Protein AF-A0A8J3CXJ2-F1 (afdb_monomer_lite)

Organism: NCBI:txid849756

Foldseek 3Di:
DPPPPVVVVVVVVVVVVVVVVVVVVVVVVVVVVVVVVVVVCVCVVDPVSVVVCCCPPVVDDDPPDDGDDDDDD

Radius of gyration: 25.19 Å; chains: 1; bounding box: 72×19×52 Å

pLDDT: mean 86.39, std 11.36, range [42.59, 98.0]

Secondary structure (DSSP, 8-state):
-----HHHHHHHHHHHHHHHHHHHHHHHHHHHHHHHHHHHHHHHH-HHHHHHHHHHHH----TT---------

Sequence (73 aa):
MVFIDSNDVVSQFKLRAKLKELENQKEFYLERKEKIKADREELMSNYELLEKFARERYYMKKKTEDLYVVVEE

InterPro domains:
  IPR007060 Septum formation initiator FtsL/DivIC [PF04977] (7-72)

Structure (mmCIF, N/CA/C/O backbone):
data_AF-A0A8J3CXJ2-F1
#
_entry.id   AF-A0A8J3CXJ2-F1
#
loop_
_atom_site.group_PDB
_atom_site.id
_atom_site.type_symbol
_atom_site.label_atom_id
_atom_site.label_alt_id
_atom_site.label_comp_id
_atom_site.label_asym_id
_atom_site.label_entity_id
_atom_site.label_seq_id
_atom_site.pdbx_PDB_ins_code
_atom_site.Cartn_x
_atom_site.Cartn_y
_atom_site.Cartn_z
_atom_site.occupancy
_atom_site.B_iso_or_equiv
_atom_site.auth_seq_id
_atom_site.auth_comp_id
_atom_site.auth_asym_id
_atom_site.auth_atom_id
_atom_site.pdbx_PDB_model_num
ATOM 1 N N . MET A 1 1 ? 42.180 -1.351 -32.053 1.00 42.59 1 MET A N 1
ATOM 2 C CA . MET A 1 1 ? 41.405 -2.504 -32.552 1.00 42.59 1 MET A CA 1
ATOM 3 C C . MET A 1 1 ? 40.161 -2.598 -31.683 1.00 42.59 1 MET A C 1
ATOM 5 O O . MET A 1 1 ? 40.246 -3.089 -30.567 1.00 42.59 1 MET A O 1
ATOM 9 N N . VAL A 1 2 ? 39.060 -1.973 -32.104 1.00 54.28 2 VAL A N 1
ATOM 10 C CA . VAL A 1 2 ? 37.794 -2.035 -31.359 1.00 54.28 2 VAL A CA 1
ATOM 11 C C . VAL A 1 2 ? 37.022 -3.205 -31.953 1.00 54.28 2 VAL A C 1
ATOM 13 O O . VAL A 1 2 ? 36.389 -3.069 -32.995 1.00 54.28 2 VAL A O 1
ATOM 16 N N . PHE A 1 3 ? 37.166 -4.381 -31.348 1.00 55.38 3 PHE A N 1
ATOM 17 C CA . PHE A 1 3 ? 36.333 -5.530 -31.677 1.00 55.38 3 PHE A CA 1
ATOM 18 C C . PHE A 1 3 ? 34.976 -5.314 -31.013 1.00 55.38 3 PHE A C 1
ATOM 20 O O . PHE A 1 3 ? 34.761 -5.698 -29.870 1.00 55.38 3 PHE A O 1
ATOM 27 N N . ILE A 1 4 ? 34.093 -4.600 -31.708 1.00 60.00 4 ILE A N 1
ATOM 28 C CA . ILE A 1 4 ? 32.683 -4.523 -31.343 1.00 60.00 4 ILE A CA 1
ATOM 29 C C . ILE A 1 4 ? 32.053 -5.815 -31.860 1.00 60.00 4 ILE A C 1
ATOM 31 O O . ILE A 1 4 ? 31.720 -5.903 -33.042 1.00 60.00 4 ILE A O 1
ATOM 35 N N . ASP A 1 5 ? 31.931 -6.832 -31.006 1.00 62.84 5 ASP A N 1
ATOM 36 C CA . ASP A 1 5 ? 31.035 -7.940 -31.320 1.00 62.84 5 ASP A CA 1
ATOM 37 C C . ASP A 1 5 ? 29.614 -7.359 -31.377 1.00 62.84 5 ASP A C 1
ATOM 39 O O . ASP A 1 5 ? 29.139 -6.710 -30.440 1.00 62.84 5 ASP A O 1
ATOM 43 N N . SER A 1 6 ? 28.932 -7.525 -32.509 1.00 62.00 6 SER A N 1
ATOM 44 C CA . SER A 1 6 ? 27.570 -7.010 -32.697 1.00 62.00 6 SER A CA 1
ATOM 45 C C . SER A 1 6 ? 26.603 -7.575 -31.646 1.00 62.00 6 SER A C 1
ATOM 47 O O . SER A 1 6 ? 25.612 -6.926 -31.298 1.00 62.00 6 SER A O 1
ATOM 49 N N . ASN A 1 7 ? 26.927 -8.745 -31.085 1.00 64.62 7 ASN A N 1
ATOM 50 C CA . ASN A 1 7 ? 26.185 -9.364 -29.993 1.00 64.62 7 ASN A CA 1
ATOM 51 C C . ASN A 1 7 ? 26.308 -8.597 -28.664 1.00 64.62 7 ASN A C 1
ATOM 53 O O . ASN A 1 7 ? 25.330 -8.515 -27.913 1.00 64.62 7 ASN A O 1
ATOM 57 N N . ASP A 1 8 ? 27.459 -7.978 -28.390 1.00 76.44 8 ASP A N 1
ATOM 58 C CA . ASP A 1 8 ? 27.682 -7.208 -27.163 1.00 76.44 8 ASP A CA 1
ATOM 59 C C . ASP A 1 8 ? 26.854 -5.924 -27.160 1.00 76.44 8 ASP A C 1
ATOM 61 O O . ASP A 1 8 ? 26.215 -5.594 -26.164 1.00 76.44 8 ASP A O 1
ATOM 65 N N . VAL A 1 9 ? 26.777 -5.218 -28.290 1.00 81.00 9 VAL A N 1
ATOM 66 C CA . VAL A 1 9 ? 26.025 -3.956 -28.382 1.00 81.00 9 VAL A CA 1
ATOM 67 C C . VAL A 1 9 ? 24.531 -4.184 -28.159 1.00 81.00 9 VAL A C 1
ATOM 69 O O . VAL A 1 9 ? 23.915 -3.501 -27.338 1.00 81.00 9 VAL A O 1
ATOM 72 N N . VAL A 1 10 ? 23.946 -5.179 -28.830 1.00 85.38 10 VAL A N 1
ATOM 73 C CA . VAL A 1 10 ? 22.525 -5.528 -28.666 1.00 85.38 10 VAL A CA 1
ATOM 74 C C . VAL A 1 10 ? 22.231 -5.983 -27.235 1.00 85.38 10 VAL A C 1
ATOM 76 O O . VAL A 1 10 ? 21.213 -5.590 -26.658 1.00 85.38 10 VAL A O 1
ATOM 79 N N . SER A 1 11 ? 23.125 -6.771 -26.635 1.00 85.75 11 SER A N 1
ATOM 80 C CA . SER A 1 11 ? 22.984 -7.224 -25.247 1.00 85.75 11 SER A CA 1
ATOM 81 C C . SER A 1 11 ? 23.040 -6.056 -24.262 1.00 85.75 11 SER A C 1
ATOM 83 O O . SER A 1 11 ? 22.193 -5.959 -23.375 1.00 85.75 11 SER A O 1
ATOM 85 N N . GLN A 1 12 ? 23.953 -5.104 -24.467 1.00 86.69 12 GLN A N 1
ATOM 86 C CA . GLN A 1 12 ? 24.053 -3.898 -23.645 1.00 86.69 12 GLN A CA 1
ATOM 87 C C . GLN A 1 12 ? 22.817 -3.000 -23.771 1.00 86.69 12 GLN A C 1
ATOM 89 O O . GLN A 1 12 ? 22.336 -2.470 -22.767 1.00 86.69 12 GLN A O 1
ATOM 94 N N . PHE A 1 13 ? 22.245 -2.854 -24.971 1.00 89.69 13 PHE A N 1
ATOM 95 C CA . PHE A 1 13 ? 20.98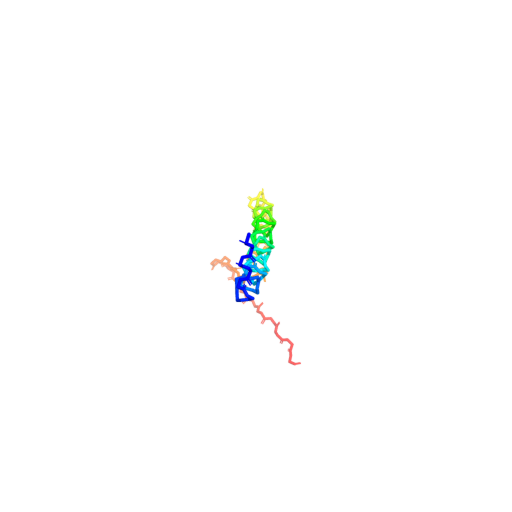3 -2.129 -25.148 1.00 89.69 13 PHE A CA 1
ATOM 96 C C . PHE A 1 13 ? 19.824 -2.798 -24.401 1.00 89.69 13 PHE A C 1
ATOM 98 O O . PHE A 1 13 ? 19.074 -2.112 -23.704 1.00 89.69 13 PHE A O 1
ATOM 105 N N . LYS A 1 14 ? 19.702 -4.129 -24.484 1.00 90.81 14 LYS A N 1
ATOM 106 C CA . LYS A 1 14 ? 18.680 -4.888 -23.744 1.00 90.81 14 LYS A CA 1
ATOM 107 C C . LYS A 1 14 ? 18.843 -4.738 -22.231 1.00 90.81 14 LYS A C 1
ATOM 109 O O . LYS A 1 14 ? 17.857 -4.502 -21.539 1.00 90.81 14 LYS A O 1
ATOM 114 N N . LEU A 1 15 ? 20.073 -4.818 -21.724 1.00 92.12 15 LEU A N 1
ATOM 115 C CA . LEU A 1 15 ? 20.366 -4.632 -20.302 1.00 92.12 15 LEU A CA 1
ATOM 116 C C . LEU A 1 15 ? 20.017 -3.219 -19.827 1.00 92.12 15 LEU A C 1
ATOM 118 O O . LEU A 1 15 ? 19.382 -3.072 -18.788 1.00 92.12 15 LEU A O 1
ATOM 122 N N . ARG A 1 16 ? 20.349 -2.182 -20.606 1.00 94.50 16 ARG A N 1
ATOM 123 C CA . ARG A 1 16 ? 19.973 -0.791 -20.294 1.00 94.50 16 ARG A CA 1
ATOM 124 C C . ARG A 1 16 ? 18.461 -0.585 -20.291 1.00 94.50 16 ARG A C 1
ATOM 126 O O . ARG A 1 16 ? 17.943 0.078 -19.398 1.00 94.50 16 ARG A O 1
AT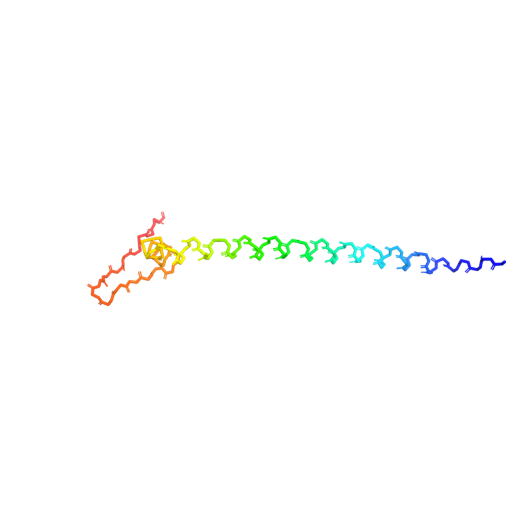OM 133 N N . ALA A 1 17 ? 17.750 -1.164 -21.258 1.00 96.06 17 ALA A N 1
ATOM 134 C CA . ALA A 1 17 ? 16.292 -1.114 -21.292 1.00 96.06 17 ALA A CA 1
ATOM 135 C C . ALA A 1 17 ? 15.686 -1.809 -20.065 1.00 96.06 17 ALA A C 1
ATOM 137 O O . ALA A 1 17 ? 14.793 -1.252 -19.427 1.00 96.06 17 ALA A O 1
ATOM 138 N N . LYS A 1 18 ? 16.222 -2.979 -19.685 1.00 95.50 18 LYS A N 1
ATOM 139 C CA . LYS A 1 18 ? 15.765 -3.699 -18.495 1.00 95.50 18 LYS A CA 1
ATOM 140 C C . LYS A 1 18 ? 16.066 -2.942 -17.206 1.00 95.50 18 LYS A C 1
ATOM 142 O O . LYS A 1 18 ? 15.222 -2.910 -16.318 1.00 95.50 18 LYS A O 1
ATOM 147 N N . LEU A 1 19 ? 17.234 -2.311 -17.115 1.00 97.12 19 LEU A N 1
ATOM 148 C CA . LEU A 1 19 ? 17.598 -1.470 -15.980 1.00 97.12 19 LEU A CA 1
ATOM 149 C C . LEU A 1 19 ? 16.599 -0.323 -15.817 1.00 97.12 19 LEU A C 1
ATOM 151 O O . LEU A 1 19 ? 16.038 -0.163 -14.739 1.00 97.12 19 LEU A O 1
ATOM 155 N N . LYS A 1 20 ? 16.295 0.393 -16.904 1.00 97.56 20 LYS A N 1
ATOM 156 C CA . LYS A 1 20 ? 15.305 1.476 -16.892 1.00 97.56 20 LYS A CA 1
ATOM 157 C C . LYS A 1 20 ? 13.908 0.983 -16.503 1.00 97.56 20 LYS A C 1
ATOM 159 O O . LYS A 1 20 ? 13.201 1.649 -15.758 1.00 97.56 20 LYS A O 1
ATOM 164 N N . GLU A 1 21 ? 13.499 -0.189 -16.987 1.00 97.75 21 GLU A N 1
ATOM 165 C CA . GLU A 1 21 ? 12.226 -0.804 -16.593 1.00 97.75 21 GLU A CA 1
ATOM 166 C C . GLU A 1 21 ? 12.178 -1.083 -15.082 1.00 97.75 21 GLU A C 1
ATOM 168 O O . GLU A 1 21 ? 11.187 -0.766 -14.427 1.00 97.75 21 GLU A O 1
ATOM 173 N N . LEU A 1 22 ? 13.254 -1.640 -14.520 1.00 98.00 22 LEU A N 1
ATOM 174 C CA . LEU A 1 22 ? 13.359 -1.928 -13.089 1.00 98.00 22 LEU A CA 1
ATOM 175 C C . LEU A 1 22 ? 13.395 -0.649 -12.242 1.00 98.00 22 LEU A C 1
ATOM 177 O O . LEU A 1 22 ? 12.782 -0.610 -11.177 1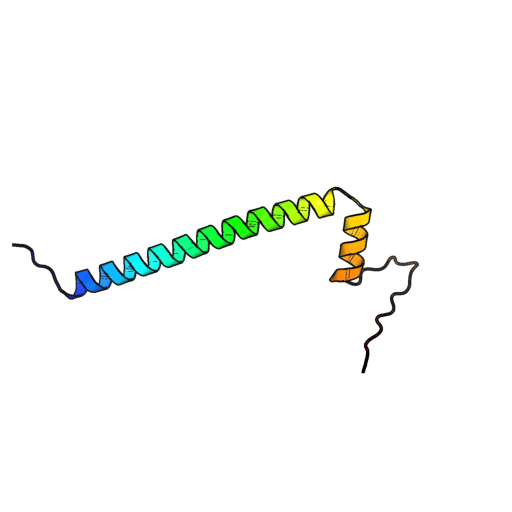.00 98.00 22 LEU A O 1
ATOM 181 N N . GLU A 1 23 ? 14.073 0.398 -12.711 1.00 97.81 23 GLU A N 1
ATOM 182 C CA . GLU A 1 23 ? 14.086 1.713 -12.063 1.00 97.81 23 GLU A CA 1
ATOM 183 C C . GLU A 1 23 ? 12.686 2.333 -12.032 1.00 97.81 23 GLU A C 1
ATOM 185 O O . GLU A 1 23 ? 12.225 2.726 -10.961 1.00 97.81 23 GLU A O 1
ATOM 190 N N . ASN A 1 24 ? 11.963 2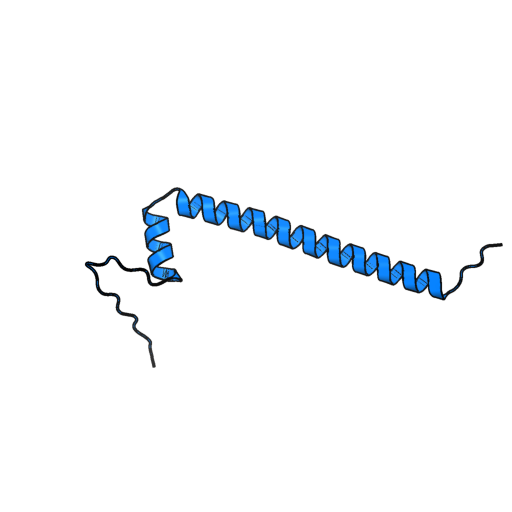.308 -13.155 1.00 97.94 24 ASN A N 1
ATOM 191 C CA . ASN A 1 24 ? 10.582 2.789 -13.219 1.00 97.94 24 ASN A CA 1
ATOM 192 C C . ASN A 1 24 ? 9.655 1.993 -12.285 1.00 97.94 24 ASN A C 1
ATOM 194 O O . ASN A 1 24 ? 8.811 2.568 -11.601 1.00 97.94 24 ASN A O 1
ATOM 198 N N . GLN A 1 25 ? 9.804 0.664 -12.231 1.00 97.44 25 GLN A N 1
ATOM 199 C CA . GLN A 1 25 ? 9.033 -0.167 -11.301 1.00 97.44 25 GLN A CA 1
ATOM 200 C C . GLN A 1 25 ? 9.343 0.197 -9.849 1.00 97.44 25 GLN A C 1
ATOM 202 O O . GLN A 1 25 ? 8.429 0.326 -9.036 1.00 97.44 25 GLN A O 1
ATOM 207 N N . LYS A 1 26 ? 10.623 0.385 -9.515 1.00 97.69 26 LYS A N 1
ATOM 208 C CA . LYS A 1 26 ? 11.048 0.798 -8.178 1.00 97.69 26 LYS A CA 1
ATOM 209 C C . LYS A 1 26 ? 10.410 2.131 -7.791 1.00 97.69 26 LYS A C 1
ATOM 211 O O . LYS A 1 26 ? 9.852 2.217 -6.701 1.00 97.69 26 LYS A O 1
ATOM 216 N N . GLU A 1 27 ? 10.478 3.136 -8.657 1.00 97.75 27 GLU A N 1
ATOM 217 C CA . GLU A 1 27 ? 9.889 4.457 -8.414 1.00 97.75 27 GLU A CA 1
ATOM 218 C C . GLU A 1 27 ? 8.375 4.358 -8.192 1.00 97.75 27 GLU A C 1
ATOM 220 O O . GLU A 1 27 ? 7.875 4.789 -7.155 1.00 97.75 27 GLU A O 1
ATOM 225 N N . PHE A 1 28 ? 7.670 3.641 -9.069 1.00 97.38 28 PHE A N 1
ATOM 226 C CA . PHE A 1 28 ? 6.236 3.387 -8.934 1.00 97.38 28 PHE A CA 1
ATOM 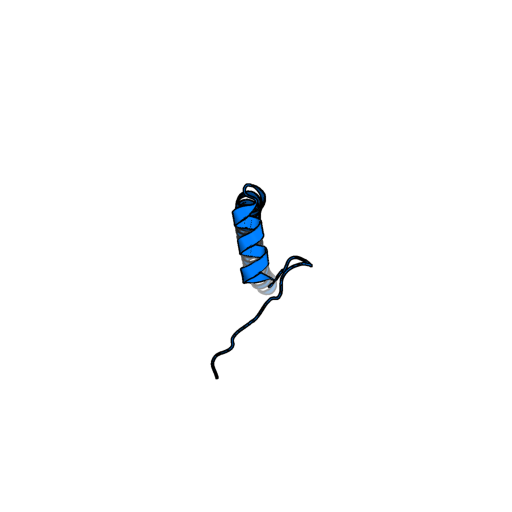227 C C . PHE A 1 28 ? 5.852 2.752 -7.587 1.00 97.38 28 PHE A C 1
ATOM 229 O O . PHE A 1 28 ? 4.877 3.155 -6.946 1.00 97.38 28 PHE A O 1
ATOM 236 N N . TYR A 1 29 ? 6.605 1.746 -7.130 1.00 96.69 29 TYR A N 1
ATOM 237 C CA . TYR A 1 29 ? 6.336 1.111 -5.839 1.00 96.69 29 TYR A CA 1
ATOM 238 C C . TYR A 1 29 ? 6.679 2.014 -4.652 1.00 96.69 29 TYR A C 1
ATOM 240 O O . TYR A 1 29 ? 5.992 1.940 -3.631 1.00 96.69 29 TYR A O 1
ATOM 248 N N . LEU A 1 30 ? 7.704 2.863 -4.763 1.00 97.50 30 LEU A N 1
ATOM 249 C CA . LEU A 1 30 ? 8.035 3.843 -3.729 1.00 97.50 30 LEU A CA 1
ATOM 250 C C . LEU A 1 30 ? 6.926 4.889 -3.588 1.00 97.50 30 LEU A C 1
ATOM 252 O O . LEU A 1 30 ? 6.455 5.110 -2.475 1.00 97.50 30 LEU A O 1
ATOM 256 N N . GLU A 1 31 ? 6.436 5.446 -4.693 1.00 96.88 31 GLU A N 1
ATOM 257 C CA . GLU A 1 31 ? 5.309 6.385 -4.677 1.00 96.88 31 GLU A CA 1
ATOM 258 C C . GLU A 1 31 ? 4.047 5.748 -4.088 1.00 96.88 31 GLU A C 1
ATOM 260 O O . GLU A 1 31 ? 3.406 6.311 -3.198 1.00 96.88 31 GLU A O 1
ATOM 265 N N . ARG A 1 32 ? 3.711 4.523 -4.521 1.00 95.38 32 ARG A N 1
ATOM 266 C CA . ARG A 1 32 ? 2.575 3.781 -3.958 1.00 95.38 32 ARG A CA 1
ATOM 267 C C . ARG A 1 32 ? 2.725 3.532 -2.467 1.00 95.38 32 ARG A C 1
ATOM 269 O O . ARG A 1 32 ? 1.737 3.622 -1.743 1.00 95.38 32 ARG A O 1
ATOM 276 N N . LYS A 1 33 ? 3.929 3.201 -2.005 1.00 95.75 33 LYS A N 1
ATOM 277 C CA . LYS A 1 33 ? 4.198 2.965 -0.586 1.00 95.75 33 LYS A CA 1
ATOM 278 C C . LYS A 1 33 ? 3.954 4.223 0.238 1.00 95.75 33 LYS A C 1
ATOM 280 O O . LYS A 1 33 ? 3.327 4.125 1.289 1.00 95.75 33 LYS A O 1
ATOM 285 N N . GLU A 1 34 ? 4.427 5.376 -0.225 1.00 96.12 34 GLU A N 1
ATOM 286 C CA . GLU A 1 34 ? 4.216 6.640 0.485 1.00 96.12 34 GLU A CA 1
ATOM 287 C C . GLU A 1 34 ? 2.740 7.045 0.480 1.00 96.12 34 GLU A C 1
ATOM 289 O O . GLU A 1 34 ? 2.210 7.403 1.529 1.00 96.12 34 GLU A O 1
ATOM 294 N N . LYS A 1 35 ? 2.026 6.845 -0.635 1.00 93.62 35 LYS A N 1
ATOM 295 C CA . LYS A 1 35 ? 0.572 7.053 -0.678 1.00 93.62 35 LYS A CA 1
ATOM 296 C C . LYS A 1 35 ? -0.177 6.151 0.309 1.00 93.62 35 LYS A C 1
ATOM 298 O O . LYS A 1 35 ? -0.966 6.639 1.103 1.00 93.62 35 LYS A O 1
ATOM 303 N N . ILE A 1 36 ? 0.118 4.849 0.320 1.00 90.69 36 ILE A N 1
ATOM 304 C CA . ILE A 1 36 ? -0.515 3.893 1.247 1.00 90.69 36 ILE A CA 1
ATOM 305 C C . ILE A 1 36 ? -0.211 4.244 2.707 1.00 90.69 36 ILE A C 1
ATOM 307 O O . ILE A 1 36 ? -1.064 4.062 3.572 1.00 90.69 36 ILE A O 1
ATOM 311 N N . LYS A 1 37 ? 1.001 4.721 3.010 1.00 91.69 37 LYS A N 1
ATOM 312 C CA . LYS A 1 37 ? 1.330 5.189 4.360 1.00 91.69 37 LYS A CA 1
ATOM 313 C C . LYS A 1 37 ? 0.496 6.402 4.751 1.00 91.69 37 LYS A C 1
ATOM 315 O O . LYS A 1 37 ? -0.045 6.380 5.849 1.00 91.69 37 LYS A O 1
ATOM 320 N N . ALA A 1 38 ? 0.380 7.400 3.876 1.00 88.38 38 ALA A N 1
ATOM 321 C CA . ALA A 1 38 ? -0.438 8.582 4.130 1.00 88.38 38 ALA A CA 1
ATOM 322 C C . ALA A 1 38 ? -1.911 8.197 4.341 1.00 88.38 38 ALA A C 1
ATOM 324 O O . ALA A 1 38 ? -2.486 8.547 5.367 1.00 88.38 38 ALA A O 1
ATOM 325 N N . ASP A 1 39 ? -2.469 7.367 3.451 1.00 84.31 39 ASP A N 1
ATOM 326 C CA . ASP A 1 39 ? -3.837 6.848 3.568 1.00 84.31 39 ASP A CA 1
ATOM 327 C C . ASP A 1 39 ? -4.032 6.097 4.902 1.00 84.31 39 ASP A C 1
ATOM 329 O O . ASP A 1 39 ? -5.060 6.224 5.567 1.00 84.31 39 ASP A O 1
ATOM 333 N N . ARG A 1 40 ? -3.032 5.312 5.331 1.00 84.31 40 ARG A N 1
ATOM 334 C CA . ARG A 1 40 ? -3.062 4.592 6.612 1.00 84.31 40 ARG A CA 1
ATOM 335 C C . ARG A 1 40 ? -2.992 5.538 7.807 1.00 84.31 40 ARG A C 1
ATOM 337 O O . ARG A 1 40 ? -3.683 5.292 8.790 1.00 84.31 40 ARG A O 1
ATOM 344 N N . GLU A 1 41 ? -2.134 6.551 7.774 1.00 85.25 41 GLU A N 1
ATOM 345 C CA . GLU A 1 41 ? -2.035 7.535 8.855 1.00 85.25 41 GLU A CA 1
ATOM 346 C C . GLU A 1 41 ? -3.339 8.315 8.999 1.00 85.25 41 GLU A C 1
ATOM 348 O O . GLU A 1 41 ? -3.860 8.408 10.108 1.00 85.25 41 GLU A O 1
ATOM 353 N N . GLU A 1 42 ? -3.920 8.774 7.889 1.00 79.00 42 GLU A N 1
ATOM 354 C CA . GLU A 1 42 ? -5.219 9.445 7.882 1.00 79.00 42 GLU A CA 1
ATOM 355 C C . GLU A 1 42 ? -6.309 8.533 8.461 1.00 79.00 42 GLU A C 1
ATOM 357 O O . GLU A 1 42 ? -7.032 8.932 9.378 1.00 79.00 42 GLU A O 1
ATOM 362 N N . LEU A 1 43 ? -6.352 7.271 8.026 1.00 78.94 43 LEU A N 1
ATOM 363 C CA . LEU A 1 43 ? -7.313 6.288 8.517 1.00 78.94 43 LEU A CA 1
ATOM 364 C C . LEU A 1 43 ? -7.179 6.022 10.024 1.00 78.94 43 LEU A C 1
ATOM 366 O O . LEU A 1 43 ? -8.177 5.914 10.728 1.00 78.94 43 LEU A O 1
ATOM 370 N N . MET A 1 44 ? -5.949 5.889 10.522 1.00 76.81 44 MET A N 1
ATOM 371 C CA . MET A 1 44 ? -5.680 5.559 11.926 1.00 76.81 44 MET A CA 1
ATOM 372 C C . MET A 1 44 ? -5.731 6.787 12.845 1.00 76.81 44 MET A C 1
ATOM 374 O O . MET A 1 44 ? -5.792 6.624 14.062 1.00 76.81 44 MET A O 1
ATOM 378 N N . SER A 1 45 ? -5.703 8.002 12.290 1.00 79.31 45 SER A N 1
ATOM 379 C CA . SER A 1 45 ? -5.747 9.250 13.060 1.00 79.31 45 SER A CA 1
ATOM 380 C C . SER A 1 45 ? -7.130 9.560 13.639 1.00 79.31 45 SER A C 1
ATOM 382 O O . SER A 1 45 ? -7.226 10.243 14.659 1.00 79.31 45 SER A O 1
ATOM 384 N N . ASN A 1 46 ? -8.200 9.041 13.027 1.00 82.06 46 ASN A N 1
ATOM 385 C CA . ASN A 1 46 ? -9.575 9.310 13.430 1.00 82.06 46 ASN A CA 1
ATOM 386 C C . ASN A 1 46 ? -10.396 8.014 13.492 1.00 82.06 46 ASN A C 1
ATOM 388 O O . ASN A 1 46 ? -10.603 7.333 12.489 1.00 82.06 46 ASN A O 1
ATOM 392 N N . TYR A 1 47 ? -10.920 7.712 14.680 1.00 85.19 47 TYR A N 1
ATOM 393 C CA . TYR A 1 47 ? -11.756 6.538 14.927 1.00 85.19 47 TYR A CA 1
ATOM 394 C C . TYR A 1 47 ? -12.999 6.480 14.023 1.00 85.19 47 TYR A C 1
ATOM 396 O O . TYR A 1 47 ? -13.383 5.401 13.580 1.00 85.19 47 TYR A O 1
ATOM 404 N N . GLU A 1 48 ? -13.600 7.628 13.701 1.00 85.88 48 GLU A N 1
ATOM 405 C CA . GLU A 1 48 ? -14.785 7.705 12.841 1.00 85.88 48 GLU A CA 1
ATOM 406 C C . GLU A 1 48 ? -14.460 7.331 11.386 1.00 85.88 48 GLU A C 1
ATOM 408 O O . GLU A 1 48 ? -15.191 6.566 10.754 1.00 85.88 48 GLU A O 1
ATOM 413 N N . LEU A 1 49 ? -13.313 7.794 10.871 1.00 83.12 49 LEU A N 1
ATOM 414 C CA . LEU A 1 49 ? -12.812 7.416 9.544 1.00 83.12 49 LEU A CA 1
ATOM 415 C C . LEU A 1 49 ? -12.467 5.924 9.480 1.00 83.12 49 LEU A C 1
ATOM 417 O O . LEU A 1 49 ? -12.807 5.252 8.502 1.00 83.12 49 LEU A O 1
ATOM 421 N N . LEU A 1 50 ? -11.850 5.391 10.537 1.00 85.25 50 LEU A N 1
ATOM 422 C CA . LEU A 1 50 ? -11.541 3.969 10.654 1.00 85.25 50 LEU A CA 1
ATOM 423 C C . LEU A 1 50 ? -12.809 3.103 10.652 1.00 85.25 50 LEU A C 1
ATOM 425 O O . LEU A 1 50 ? -12.875 2.115 9.917 1.00 85.25 50 LEU A O 1
ATOM 429 N N . GLU A 1 51 ? -13.818 3.473 11.447 1.00 87.31 51 GLU A N 1
ATOM 430 C CA . GLU A 1 51 ? -15.096 2.755 11.513 1.00 87.31 51 GLU A CA 1
ATOM 431 C C . GLU A 1 51 ? -15.818 2.795 10.160 1.00 87.31 51 GLU A C 1
ATOM 433 O O . GLU A 1 51 ? -16.270 1.753 9.678 1.00 87.31 51 GLU A O 1
ATOM 438 N N . LYS A 1 52 ? -15.857 3.959 9.499 1.00 86.50 52 LYS A N 1
ATOM 439 C CA . LYS A 1 52 ? -16.450 4.110 8.165 1.00 86.50 52 LYS A CA 1
ATOM 440 C C . LYS A 1 52 ? -15.774 3.206 7.134 1.00 86.50 52 LYS A C 1
ATOM 442 O O . LYS A 1 52 ? -16.447 2.435 6.455 1.00 86.50 52 LYS A O 1
ATOM 447 N N . PHE A 1 53 ? -14.446 3.236 7.055 1.00 85.38 53 PHE A N 1
ATOM 448 C CA . PHE A 1 53 ? -13.686 2.397 6.128 1.00 85.38 53 PHE A CA 1
ATOM 449 C C . PHE A 1 53 ? -13.889 0.901 6.388 1.00 85.38 53 PHE A C 1
ATOM 451 O O . PHE A 1 53 ? -14.083 0.130 5.448 1.00 85.38 53 PHE A O 1
ATOM 458 N N . ALA A 1 54 ? -13.873 0.479 7.654 1.00 87.94 54 ALA A N 1
ATOM 459 C CA . ALA A 1 54 ? -14.106 -0.910 8.032 1.00 87.94 54 ALA A CA 1
ATOM 460 C C . ALA A 1 54 ? -15.511 -1.389 7.623 1.00 87.94 54 ALA A C 1
ATOM 462 O O . ALA A 1 54 ? -15.664 -2.517 7.146 1.00 87.94 54 ALA A O 1
ATOM 463 N N . ARG A 1 55 ? -16.529 -0.530 7.758 1.00 90.00 55 ARG A N 1
ATOM 464 C CA . ARG A 1 55 ? -17.910 -0.822 7.346 1.00 90.00 55 ARG A CA 1
ATOM 465 C C . ARG A 1 55 ? -18.072 -0.850 5.823 1.00 90.00 55 ARG A C 1
ATOM 467 O O . ARG A 1 55 ? -18.659 -1.793 5.308 1.00 90.00 55 ARG A O 1
ATOM 474 N N . GLU A 1 56 ? -17.523 0.125 5.100 1.00 84.94 56 GLU A N 1
ATOM 475 C CA . GLU A 1 56 ? -17.698 0.252 3.642 1.00 84.94 56 GLU A CA 1
ATOM 476 C C . GLU A 1 56 ? -16.854 -0.742 2.835 1.00 84.94 56 GLU A C 1
ATOM 478 O O . GLU A 1 56 ? -17.305 -1.257 1.816 1.00 84.94 56 GLU A O 1
ATOM 483 N N . ARG A 1 57 ? -15.610 -1.007 3.255 1.00 84.94 57 ARG A N 1
ATOM 484 C CA . ARG A 1 57 ? -14.684 -1.869 2.496 1.00 84.94 57 ARG A CA 1
ATOM 485 C C . ARG A 1 57 ? -14.732 -3.325 2.912 1.00 84.94 57 ARG A C 1
ATOM 487 O O . ARG A 1 57 ? -14.540 -4.199 2.072 1.00 84.94 57 ARG A O 1
ATOM 494 N N . TYR A 1 58 ? -14.925 -3.571 4.202 1.00 87.81 58 TYR A N 1
ATOM 495 C CA . TYR A 1 58 ? -14.803 -4.902 4.789 1.00 87.81 58 TYR A CA 1
ATOM 496 C C . TYR A 1 58 ? -16.098 -5.393 5.420 1.00 87.81 58 TYR A C 1
ATOM 498 O O . TYR A 1 58 ? -16.095 -6.482 5.992 1.00 87.81 58 TYR A O 1
ATOM 506 N N . TYR A 1 59 ? -17.190 -4.623 5.326 1.00 89.94 59 TYR A N 1
ATOM 507 C CA . TYR A 1 59 ? -18.492 -5.019 5.858 1.00 89.94 59 TYR A CA 1
ATOM 508 C C . TYR A 1 59 ? -18.413 -5.408 7.344 1.00 89.94 59 TYR A C 1
ATOM 510 O O . TYR A 1 59 ? -19.074 -6.336 7.811 1.00 89.94 59 TYR A O 1
ATOM 518 N N . MET A 1 60 ? -17.552 -4.725 8.107 1.00 90.44 60 MET A N 1
ATOM 519 C CA . MET A 1 60 ? -17.399 -4.999 9.533 1.00 90.44 60 MET A CA 1
ATOM 520 C C . MET A 1 60 ? -18.636 -4.537 10.307 1.00 90.44 60 MET A C 1
ATOM 522 O O . MET A 1 60 ? -19.180 -3.465 10.050 1.00 90.44 60 MET A O 1
ATOM 526 N N . LYS A 1 61 ? -19.055 -5.331 11.298 1.00 92.44 61 LYS A N 1
ATOM 527 C CA . LYS A 1 61 ? -20.164 -5.006 12.208 1.00 92.44 61 LYS A CA 1
ATOM 528 C C . LYS A 1 61 ? -19.774 -5.228 13.665 1.00 92.44 61 LYS A C 1
ATOM 530 O O . LYS A 1 61 ? -18.937 -6.085 13.966 1.00 92.44 61 LYS A O 1
ATOM 535 N N . LYS A 1 62 ? -20.407 -4.497 14.588 1.00 89.62 62 LYS A N 1
ATOM 536 C CA . LYS A 1 62 ? -20.314 -4.813 16.022 1.00 89.62 62 LYS A CA 1
ATOM 537 C C . LYS A 1 62 ? -21.120 -6.082 16.312 1.00 89.62 62 LYS A C 1
ATOM 539 O O . LYS A 1 62 ? -22.068 -6.406 15.604 1.00 89.62 62 LYS A O 1
ATOM 544 N N . LYS A 1 63 ? -20.773 -6.807 17.381 1.00 91.38 63 LYS A N 1
ATOM 545 C CA . LYS A 1 63 ? -21.498 -8.036 17.773 1.00 91.38 63 LYS A CA 1
ATOM 546 C C . LYS A 1 63 ? -22.974 -7.786 18.112 1.00 91.38 63 LYS A C 1
ATOM 548 O O . LYS A 1 63 ? -23.765 -8.714 18.053 1.00 91.38 63 LYS A O 1
ATOM 553 N N . THR A 1 64 ? -23.314 -6.553 18.478 1.00 94.50 64 THR A N 1
ATOM 554 C CA . THR A 1 64 ? -24.660 -6.096 18.847 1.00 94.50 64 THR A CA 1
ATOM 555 C C . THR A 1 64 ? -25.463 -5.547 17.665 1.00 94.50 64 THR A C 1
ATOM 557 O O . THR A 1 64 ? -26.544 -5.012 17.876 1.00 94.50 64 THR A O 1
ATOM 560 N N . GLU A 1 65 ? -24.924 -5.602 16.447 1.00 90.31 65 GLU A N 1
ATOM 561 C CA . GLU A 1 65 ? -25.533 -5.029 15.246 1.00 90.31 65 GLU A CA 1
ATOM 562 C C . GLU A 1 65 ? -25.720 -6.111 14.180 1.00 90.31 65 GLU A C 1
ATOM 564 O O . GLU A 1 65 ? -24.954 -7.077 14.120 1.00 90.31 65 GLU A O 1
ATOM 569 N N . ASP A 1 66 ? -26.692 -5.908 13.294 1.00 90.19 66 ASP A N 1
ATOM 570 C CA . ASP A 1 66 ? -26.897 -6.717 12.096 1.00 90.19 66 ASP A CA 1
ATOM 571 C C . ASP A 1 66 ? -26.590 -5.906 10.840 1.00 90.19 66 ASP A C 1
ATOM 573 O O . ASP A 1 66 ? -26.926 -4.727 10.748 1.00 90.19 66 ASP A O 1
ATOM 577 N N . LEU A 1 67 ? -25.899 -6.542 9.889 1.00 88.94 67 LEU A N 1
ATOM 578 C CA . LEU A 1 67 ? -25.493 -5.927 8.632 1.00 88.94 67 LEU A CA 1
ATOM 579 C C . LEU A 1 67 ? -26.335 -6.501 7.497 1.00 88.94 67 LEU A C 1
ATOM 581 O O . LEU A 1 67 ? -26.352 -7.714 7.295 1.00 88.94 67 LEU A O 1
ATOM 585 N N . TYR A 1 68 ? -26.969 -5.618 6.735 1.00 88.38 68 TYR A N 1
ATOM 586 C CA . TYR A 1 68 ? -27.740 -5.958 5.547 1.00 88.38 68 TYR A CA 1
ATOM 587 C C . TYR A 1 68 ? -27.027 -5.382 4.321 1.00 88.38 68 TYR A C 1
ATOM 589 O O . TYR A 1 68 ? -26.699 -4.197 4.303 1.00 88.38 68 TYR A O 1
ATOM 597 N N . VAL A 1 69 ? -26.777 -6.213 3.307 1.00 87.44 69 VAL A N 1
ATOM 598 C CA . VAL A 1 69 ? -26.234 -5.787 2.008 1.00 87.44 69 VAL A CA 1
ATOM 599 C C . VAL A 1 69 ? -27.352 -5.934 0.986 1.00 87.44 69 VAL A C 1
ATOM 601 O O . VAL A 1 69 ? -27.823 -7.044 0.750 1.00 87.44 69 VAL A O 1
ATOM 604 N N . VAL A 1 70 ? -27.804 -4.816 0.421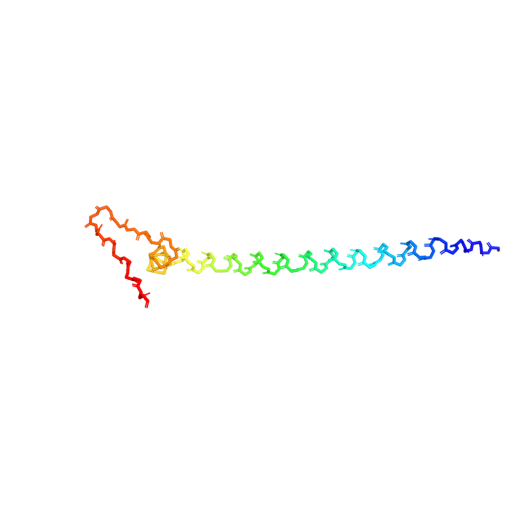 1.00 88.81 70 VAL A N 1
ATOM 605 C CA . VAL A 1 70 ? -28.841 -4.801 -0.617 1.00 88.81 70 VAL A CA 1
ATOM 606 C C . VAL A 1 70 ? -28.145 -4.804 -1.971 1.00 88.81 70 VAL A C 1
ATOM 608 O O . VAL A 1 70 ? -27.313 -3.939 -2.238 1.00 88.81 70 VAL A O 1
ATOM 611 N N . VAL A 1 71 ? -28.461 -5.793 -2.800 1.00 89.12 71 VAL A N 1
ATOM 612 C CA . VAL A 1 71 ? -27.961 -5.910 -4.172 1.00 89.12 71 VAL A CA 1
ATOM 613 C C . VAL A 1 71 ? -29.148 -5.649 -5.093 1.00 89.12 71 VAL A C 1
ATOM 615 O O . VAL A 1 71 ? -30.192 -6.273 -4.912 1.00 89.12 71 VAL A O 1
ATOM 618 N N . GLU A 1 72 ? -29.017 -4.701 -6.020 1.00 85.06 72 GLU A N 1
ATOM 619 C CA . GLU A 1 72 ? -30.010 -4.499 -7.083 1.00 85.06 72 GLU A CA 1
ATOM 620 C C . GLU A 1 72 ? -29.855 -5.617 -8.132 1.00 85.06 72 GLU A C 1
ATOM 622 O O . GLU A 1 72 ? -28.724 -5.959 -8.488 1.00 85.06 72 GLU A O 1
ATOM 627 N N . GLU A 1 73 ? -30.976 -6.213 -8.560 1.00 70.62 73 GLU A N 1
ATOM 628 C CA . GLU A 1 73 ? -31.037 -7.237 -9.625 1.00 70.62 73 GLU A CA 1
ATOM 629 C C . GLU A 1 73 ? -30.835 -6.649 -11.028 1.00 70.62 73 GLU A C 1
ATOM 631 O O . GLU A 1 73 ? -31.390 -5.560 -11.310 1.00 70.62 73 GLU A O 1
#